Protein AF-A0A3S7LQH6-F1 (afdb_monomer_lite)

Radius of gyration: 9.01 Å; chains: 1; bounding box: 17×12×24 Å

Structure (mmCIF, N/CA/C/O backbone):
data_AF-A0A3S7LQH6-F1
#
_entry.id   AF-A0A3S7LQH6-F1
#
loop_
_atom_site.group_PDB
_atom_site.id
_atom_site.type_symbol
_atom_site.label_atom_id
_atom_site.label_alt_id
_atom_site.label_comp_id
_atom_site.label_asym_id
_atom_site.label_entity_id
_atom_site.label_seq_id
_atom_site.pdbx_PDB_ins_code
_atom_site.Cartn_x
_atom_site.Cartn_y
_atom_site.Cartn_z
_atom_site.occupancy
_atom_site.B_iso_or_equiv
_atom_site.auth_seq_id
_atom_site.auth_comp_id
_atom_site.auth_asym_id
_atom_site.auth_atom_id
_atom_site.pdbx_PDB_model_num
ATOM 1 N N . ILE A 1 1 ? -1.805 5.408 13.794 1.00 62.91 1 ILE A N 1
ATOM 2 C CA . ILE A 1 1 ? -3.068 4.627 13.777 1.00 62.91 1 ILE A CA 1
ATOM 3 C C . ILE A 1 1 ? -2.821 3.460 12.833 1.00 62.91 1 ILE A C 1
ATOM 5 O O . ILE A 1 1 ? -2.527 3.729 11.681 1.00 62.91 1 ILE A O 1
ATOM 9 N N . HIS A 1 2 ? -2.838 2.212 13.312 1.00 79.81 2 HIS A N 1
ATOM 10 C CA . HIS A 1 2 ? -2.551 1.022 12.480 1.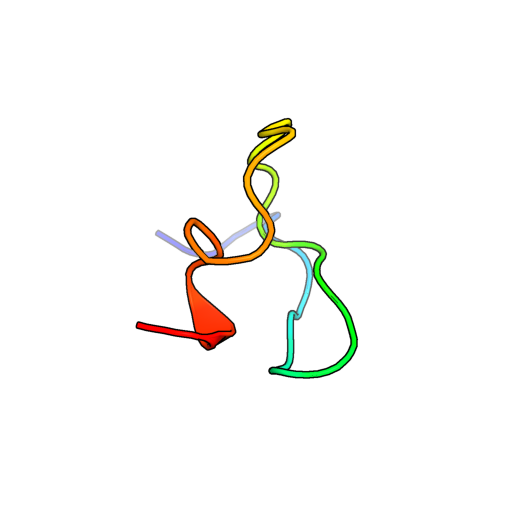00 79.81 2 HIS A CA 1
ATOM 11 C C . HIS A 1 2 ? -3.641 -0.058 12.575 1.00 79.81 2 HIS A C 1
ATOM 13 O O . HIS A 1 2 ? -3.545 -1.094 11.929 1.00 79.81 2 HIS A O 1
ATOM 19 N N . ASN A 1 3 ? -4.664 0.150 13.409 1.00 77.56 3 ASN A N 1
ATOM 20 C CA . ASN A 1 3 ? -5.706 -0.847 13.624 1.00 77.56 3 ASN A CA 1
ATOM 21 C C . ASN A 1 3 ? -6.541 -1.006 12.341 1.00 77.56 3 ASN A C 1
ATOM 23 O O . ASN A 1 3 ? -7.161 -0.037 11.908 1.00 77.56 3 ASN A O 1
ATOM 27 N N . GLY A 1 4 ? -6.526 -2.198 11.739 1.00 80.12 4 GLY A N 1
ATOM 28 C CA . GLY A 1 4 ? -7.206 -2.496 10.471 1.00 80.12 4 GLY A CA 1
ATOM 29 C C . GLY A 1 4 ? -6.364 -2.324 9.198 1.00 80.12 4 GLY A C 1
ATOM 30 O O . GLY A 1 4 ? -6.871 -2.611 8.120 1.00 80.12 4 GLY A O 1
ATOM 31 N N . MET A 1 5 ? -5.098 -1.899 9.298 1.00 83.69 5 MET A N 1
ATOM 32 C CA . MET A 1 5 ? -4.169 -1.880 8.157 1.00 83.69 5 MET A CA 1
ATOM 33 C C . MET A 1 5 ? -3.569 -3.276 7.942 1.00 83.69 5 MET A C 1
ATOM 35 O O . MET A 1 5 ? -3.204 -3.951 8.909 1.00 83.69 5 MET A O 1
ATOM 39 N N . TYR A 1 6 ? -3.439 -3.704 6.687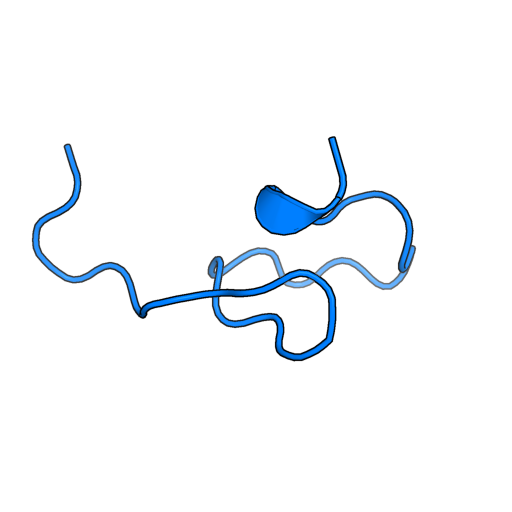 1.00 82.62 6 TYR A N 1
ATOM 40 C CA . TYR A 1 6 ? -2.774 -4.962 6.356 1.00 82.62 6 TYR A CA 1
ATOM 41 C C . TYR A 1 6 ? -1.256 -4.793 6.344 1.00 82.62 6 TYR A C 1
ATOM 43 O O . TYR A 1 6 ? -0.715 -3.728 6.042 1.00 82.62 6 TYR A O 1
ATOM 51 N N . PHE A 1 7 ? -0.552 -5.870 6.682 1.00 83.00 7 PHE A N 1
ATOM 52 C CA . PHE A 1 7 ? 0.901 -5.863 6.646 1.00 83.00 7 PHE A CA 1
ATOM 53 C C . PHE A 1 7 ? 1.397 -5.805 5.197 1.00 83.00 7 PHE A C 1
ATOM 55 O O . PHE A 1 7 ? 0.970 -6.598 4.353 1.00 83.00 7 PHE A O 1
ATOM 62 N N . SER A 1 8 ? 2.310 -4.874 4.933 1.00 82.94 8 SER A N 1
ATOM 63 C CA . SER A 1 8 ? 2.912 -4.647 3.620 1.00 82.94 8 SER A CA 1
ATOM 64 C C . SER A 1 8 ? 4.422 -4.775 3.712 1.00 82.94 8 SER A C 1
ATOM 66 O O . SER A 1 8 ? 5.022 -4.471 4.739 1.00 82.94 8 SER A O 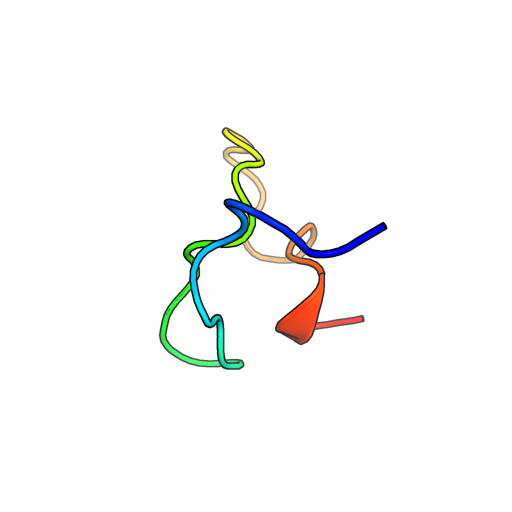1
ATOM 68 N N . THR A 1 9 ? 5.028 -5.243 2.633 1.00 85.31 9 THR A N 1
ATOM 69 C CA . THR A 1 9 ? 6.478 -5.376 2.469 1.00 85.31 9 THR A CA 1
ATOM 70 C C . THR A 1 9 ? 6.871 -4.798 1.118 1.00 85.31 9 THR A C 1
ATOM 72 O O . THR A 1 9 ? 6.010 -4.602 0.261 1.00 85.31 9 THR A O 1
ATOM 75 N N . TYR A 1 10 ? 8.168 -4.593 0.892 1.00 80.38 10 TYR A N 1
ATOM 76 C CA . TYR A 1 10 ? 8.693 -4.093 -0.382 1.00 80.38 10 TYR A CA 1
ATOM 77 C C . TYR A 1 10 ? 8.159 -4.869 -1.606 1.00 80.38 10 TYR A C 1
ATOM 79 O O . TYR A 1 10 ? 7.850 -4.275 -2.638 1.00 80.38 10 TYR A O 1
ATOM 87 N N . ASP A 1 11 ? 7.992 -6.188 -1.464 1.00 81.56 11 ASP A N 1
ATOM 88 C CA . ASP A 1 11 ? 7.552 -7.089 -2.536 1.00 81.56 11 ASP A CA 1
ATOM 89 C C . ASP A 1 11 ? 6.043 -7.392 -2.524 1.00 81.56 11 ASP A C 1
ATOM 91 O O . ASP A 1 11 ? 5.519 -7.981 -3.473 1.00 81.56 11 ASP A O 1
ATOM 95 N N . ARG A 1 12 ? 5.327 -7.037 -1.446 1.00 83.56 12 ARG A N 1
ATOM 96 C CA . ARG A 1 12 ? 3.882 -7.272 -1.287 1.00 83.56 12 ARG A CA 1
ATOM 97 C C . ARG A 1 12 ? 3.207 -6.053 -0.693 1.00 83.56 12 ARG A C 1
ATOM 99 O O . ARG A 1 12 ? 3.263 -5.831 0.514 1.00 83.56 12 ARG A O 1
ATOM 106 N N . ASP A 1 13 ? 2.538 -5.320 -1.564 1.00 82.19 13 ASP A N 1
ATOM 107 C CA . ASP A 1 13 ? 1.812 -4.113 -1.221 1.00 82.19 13 ASP A CA 1
ATOM 108 C C . ASP A 1 13 ? 0.379 -4.426 -0.769 1.00 82.19 13 ASP A C 1
ATOM 110 O O . ASP A 1 13 ? -0.420 -4.960 -1.537 1.00 82.19 13 ASP A O 1
ATOM 114 N N . ASN A 1 14 ? 0.077 -4.110 0.489 1.00 85.06 14 ASN A N 1
ATOM 115 C CA . ASN A 1 14 ? -1.262 -4.127 1.073 1.00 85.06 14 ASN A CA 1
ATOM 116 C C . ASN A 1 14 ? -1.524 -2.816 1.847 1.00 85.06 14 ASN A C 1
ATOM 118 O O . ASN A 1 14 ? -2.256 -2.819 2.841 1.00 85.06 14 ASN A O 1
ATOM 122 N N . ASP A 1 15 ? -0.883 -1.709 1.454 1.00 83.31 15 ASP A N 1
AT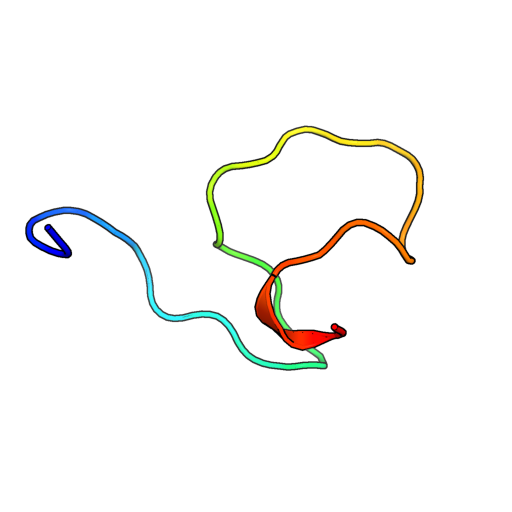OM 123 C CA . ASP A 1 15 ? -0.896 -0.460 2.226 1.00 83.31 15 ASP A CA 1
ATOM 124 C C . ASP A 1 15 ? -2.220 0.320 2.090 1.00 83.31 15 ASP A C 1
ATOM 126 O O . ASP A 1 15 ? -2.470 1.280 2.821 1.00 83.31 15 ASP A O 1
ATOM 130 N N . GLY A 1 16 ? -3.107 -0.147 1.206 1.00 80.06 16 GLY A N 1
ATOM 131 C CA . GLY A 1 16 ? -4.425 0.427 0.960 1.00 80.06 16 GLY A CA 1
ATOM 132 C C . GLY A 1 16 ? -4.418 1.587 -0.038 1.00 80.06 16 GLY A C 1
ATOM 133 O O . GLY A 1 16 ? -5.480 2.161 -0.293 1.00 80.06 16 GLY A O 1
ATOM 134 N N . TRP A 1 17 ? -3.273 1.929 -0.638 1.00 80.38 17 TRP A N 1
ATOM 135 C CA . TRP A 1 17 ? -3.185 2.912 -1.713 1.00 80.38 17 TRP A CA 1
ATOM 136 C C . TRP A 1 17 ? -3.364 2.268 -3.090 1.00 80.38 17 TRP A C 1
ATOM 138 O O . TRP A 1 17 ? -2.488 1.611 -3.639 1.00 80.38 17 TRP A O 1
ATOM 148 N N . LEU A 1 18 ? -4.514 2.535 -3.716 1.00 77.00 18 LEU A N 1
ATOM 149 C CA . LEU A 1 18 ? -4.793 2.154 -5.106 1.00 77.00 18 LEU A CA 1
ATOM 150 C C . LEU A 1 18 ? -4.112 3.122 -6.086 1.00 77.00 18 LEU A C 1
ATOM 152 O O . LEU A 1 18 ? -4.765 3.915 -6.765 1.00 77.00 18 LEU A O 1
ATOM 156 N N . THR A 1 19 ? -2.784 3.080 -6.143 1.00 79.62 19 THR A N 1
ATOM 157 C CA . THR A 1 19 ? -1.970 3.856 -7.086 1.00 79.62 19 THR A CA 1
ATOM 158 C C . THR A 1 19 ? -1.382 2.958 -8.170 1.00 79.62 19 THR A C 1
ATOM 160 O O . THR A 1 19 ? -0.891 1.867 -7.903 1.00 79.62 19 THR A O 1
ATOM 163 N N . ALA A 1 20 ? -1.418 3.427 -9.420 1.00 76.75 20 ALA A N 1
ATOM 164 C CA . ALA A 1 20 ? -0.809 2.728 -10.554 1.00 76.75 20 ALA A CA 1
ATOM 165 C C . ALA A 1 20 ? 0.718 2.929 -10.642 1.00 76.75 20 ALA A C 1
ATOM 167 O O . ALA A 1 20 ? 1.376 2.240 -11.419 1.00 76.75 20 ALA A O 1
ATOM 168 N N . ASP A 1 21 ? 1.289 3.876 -9.883 1.00 80.69 21 ASP A N 1
ATOM 169 C CA . ASP A 1 21 ? 2.740 4.091 -9.830 1.00 80.69 21 ASP A CA 1
ATOM 170 C C . ASP A 1 21 ? 3.365 3.175 -8.762 1.00 80.69 21 ASP A C 1
ATOM 172 O O . ASP A 1 21 ? 3.160 3.422 -7.570 1.00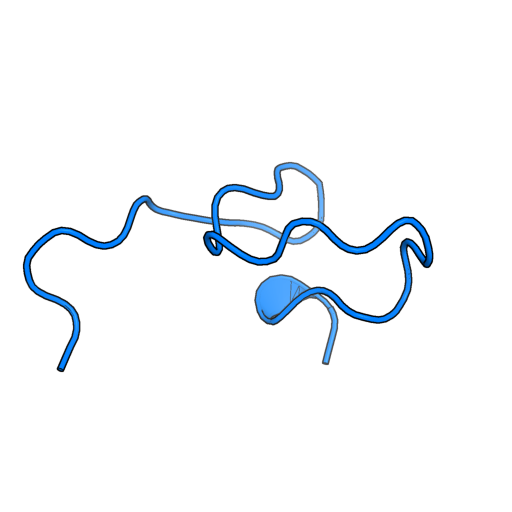 80.69 21 ASP A O 1
ATOM 176 N N . PRO A 1 22 ? 4.163 2.163 -9.151 1.00 75.25 22 PRO A N 1
ATOM 177 C CA . PRO A 1 22 ? 4.736 1.181 -8.230 1.00 75.25 22 PRO A CA 1
ATOM 178 C C . PRO A 1 22 ? 5.806 1.757 -7.294 1.00 75.25 22 PRO A C 1
ATOM 180 O O . PRO A 1 22 ? 6.328 1.020 -6.457 1.00 75.25 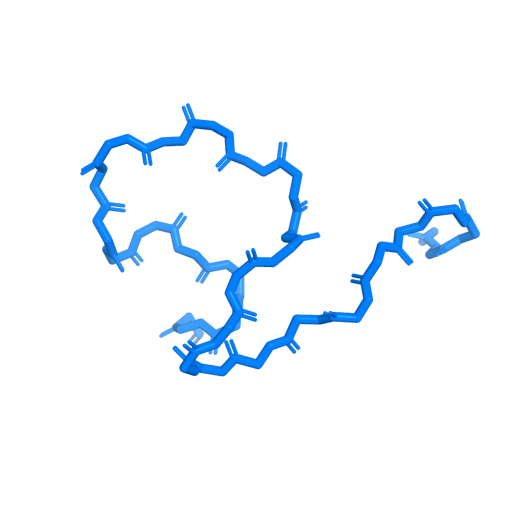22 PRO A O 1
ATOM 183 N N . ARG A 1 23 ? 6.180 3.033 -7.455 1.00 81.06 23 ARG A N 1
ATOM 184 C CA . ARG A 1 23 ? 7.090 3.754 -6.552 1.00 81.06 23 ARG A CA 1
ATOM 185 C C . ARG A 1 23 ? 6.355 4.432 -5.399 1.00 81.06 23 ARG A C 1
ATOM 187 O O . ARG A 1 23 ? 6.995 4.798 -4.427 1.00 81.06 23 ARG A O 1
ATOM 194 N N . LYS A 1 24 ? 5.035 4.607 -5.504 1.00 81.38 24 LYS A N 1
ATOM 195 C CA . LYS A 1 24 ? 4.203 5.243 -4.476 1.00 81.38 24 LYS A CA 1
ATOM 196 C C . LYS A 1 24 ? 3.612 4.193 -3.538 1.00 81.38 24 LYS A C 1
ATOM 198 O O . LYS A 1 24 ? 2.400 4.084 -3.429 1.00 81.38 24 LYS A O 1
ATOM 203 N N . GLN A 1 25 ? 4.469 3.389 -2.924 1.00 81.56 25 GLN A N 1
ATOM 204 C CA . GLN A 1 25 ? 4.064 2.386 -1.940 1.00 81.56 25 GLN A CA 1
ATOM 205 C C . GLN A 1 25 ? 4.765 2.712 -0.631 1.00 81.56 25 GLN A C 1
ATOM 207 O O . GLN A 1 25 ? 5.976 2.921 -0.628 1.00 81.56 25 GLN A O 1
ATOM 212 N N . CYS A 1 26 ? 4.028 2.720 0.476 1.00 80.06 26 CYS A N 1
ATOM 213 C CA . CYS A 1 26 ? 4.532 3.128 1.791 1.00 80.06 26 CYS A CA 1
ATOM 214 C C . CYS A 1 26 ? 5.734 2.279 2.242 1.00 80.06 26 CYS A C 1
ATOM 216 O O . CYS A 1 26 ? 6.633 2.760 2.917 1.00 80.06 26 CYS A O 1
ATOM 218 N N . SER A 1 27 ? 5.790 1.012 1.818 1.00 81.12 27 SER A N 1
ATOM 219 C CA . SER A 1 27 ? 6.911 0.117 2.131 1.00 81.12 27 SER A CA 1
ATOM 220 C C . SER A 1 27 ? 8.131 0.273 1.204 1.00 81.12 27 SER A C 1
ATOM 222 O O . SER A 1 27 ? 9.096 -0.480 1.363 1.00 81.12 27 SER A O 1
ATOM 224 N N . LYS A 1 28 ? 8.079 1.172 0.212 1.00 80.00 28 LYS A N 1
ATOM 225 C CA . LYS A 1 28 ? 9.169 1.463 -0.737 1.00 80.00 28 LYS A CA 1
ATOM 226 C C . LYS A 1 28 ? 9.787 2.853 -0.559 1.00 80.00 28 LYS A C 1
ATOM 228 O O . LYS A 1 28 ? 10.830 3.100 -1.166 1.00 80.00 28 LYS A O 1
ATOM 233 N N . GLU A 1 29 ? 9.145 3.724 0.215 1.00 77.06 29 GLU A N 1
ATOM 234 C CA . GLU A 1 29 ? 9.694 5.007 0.678 1.00 77.06 29 GLU A CA 1
ATOM 235 C C . GLU A 1 29 ? 10.558 4.805 1.930 1.00 77.06 29 GLU A C 1
ATOM 237 O O . GLU A 1 29 ? 11.612 5.475 2.013 1.00 77.06 29 GLU A O 1
#

InterPro domains:
  IPR002181 Fibrinogen, alpha/beta/gamma chain, C-terminal globular domain [PF00147] (1-28)
  IPR036056 Fibrinogen-like, C-terminal [SSF56496] (1-28)

Foldseek 3Di:
DCVPQDDAALVRARRPDPDPDSCPGPNND

Secondary structure (DSSP, 8-state):
--TTPPP-BTTB--SS---S-TT--TTT-

pLDDT: mean 80.21, std 4.06, range [62.91, 85.31]

Sequence (29 aa):
IHNGMYFSTYDRDNDGWLTADPRKQCSKE

Organism: NCBI:txid882739